Protein AF-A0A950B684-F1 (afdb_monomer_lite)

pLDDT: mean 72.23, std 13.54, range [44.28, 91.56]

Secondary structure (DSSP, 8-state):
---SSHHHHHHHHHHHHHHHHHHHHHHHHHHHHHHHGGGGHHHHHHHH---HHHHHHHHHHHHHHHHHHHHHHHHHHHHH-HHHHHHHHHH-

Foldseek 3Di:
DPPPPVVVVVVVVVLVVVVVVVVVVVVCVVVVVVVCVVVCLVVCCVPVVPHSVVVVVVVVVVVVVVVVCVVVVVVVCVVCDPVVVVVVSSVD

Radius of gyration: 21.36 Å; chains: 1; bounding box: 40×26×66 Å

Sequence (92 aa):
MHEDQSGQA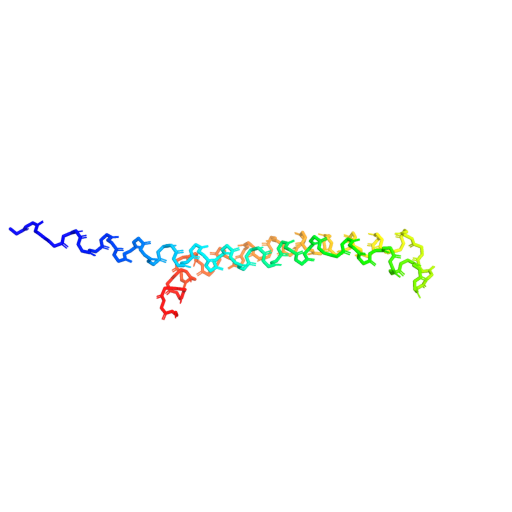AGRQWSVWLVLLAAASTFALTMGSRQSMGLFVSPLNSATHLGLAQISLAFAFGQLWWGLTQPFAGAMADRIGAGRVLLTGVLL

Structure (mmCIF, N/CA/C/O backbone):
data_AF-A0A950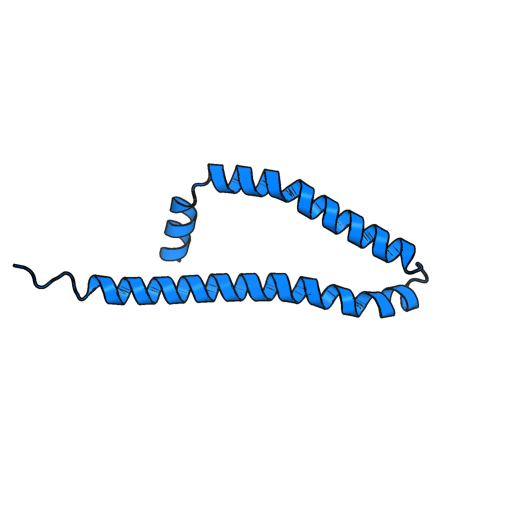B684-F1
#
_entry.id   AF-A0A950B684-F1
#
loop_
_atom_site.group_PDB
_atom_site.id
_atom_site.type_symbol
_atom_site.label_atom_id
_atom_site.label_alt_id
_atom_site.label_comp_id
_atom_site.label_asym_id
_atom_site.label_entity_id
_atom_site.label_seq_id
_atom_site.pdbx_PDB_ins_code
_atom_site.Cartn_x
_atom_site.Cartn_y
_atom_site.Cartn_z
_atom_site.occupancy
_atom_site.B_iso_or_equiv
_atom_site.auth_seq_id
_atom_site.auth_comp_id
_atom_site.auth_asym_id
_atom_site.auth_atom_id
_atom_site.pdbx_PDB_model_num
ATOM 1 N N . MET A 1 1 ? -23.849 -11.575 42.583 1.00 44.28 1 MET A N 1
ATOM 2 C CA . MET A 1 1 ? -24.169 -11.398 41.146 1.00 44.28 1 MET A CA 1
ATOM 3 C C . MET A 1 1 ? -23.023 -10.656 40.444 1.00 44.28 1 MET A C 1
ATOM 5 O O . MET A 1 1 ? -23.247 -9.589 39.891 1.00 44.28 1 MET A O 1
ATOM 9 N N . HIS A 1 2 ? -21.790 -11.186 40.471 1.00 51.25 2 HIS A N 1
ATOM 10 C CA . HIS A 1 2 ? -20.634 -10.545 39.806 1.00 51.25 2 HIS A CA 1
ATOM 11 C C . HIS A 1 2 ? -19.804 -11.506 38.928 1.00 51.25 2 HIS A C 1
ATOM 13 O O . HIS A 1 2 ? -18.727 -11.137 38.471 1.00 51.25 2 HIS A O 1
ATOM 19 N N . GLU A 1 3 ? -20.300 -12.710 38.634 1.00 53.50 3 GLU A N 1
ATOM 20 C CA . GLU A 1 3 ? -19.485 -13.778 38.032 1.00 53.50 3 GLU A CA 1
ATOM 21 C C . GLU A 1 3 ? -19.533 -13.924 36.496 1.00 53.50 3 GLU A C 1
ATOM 23 O O . GLU A 1 3 ? -18.862 -14.805 35.976 1.00 53.50 3 GLU A O 1
ATOM 28 N N . ASP A 1 4 ? -20.210 -13.054 35.734 1.00 48.91 4 ASP A N 1
ATOM 29 C CA . ASP A 1 4 ? -20.382 -13.258 34.272 1.00 48.91 4 ASP A CA 1
ATOM 30 C C . ASP A 1 4 ? -19.531 -12.342 33.357 1.00 48.91 4 ASP A C 1
ATOM 32 O O . ASP A 1 4 ? -19.809 -12.165 32.173 1.00 48.91 4 ASP A O 1
ATOM 36 N N . GLN A 1 5 ? -18.471 -11.712 33.876 1.00 53.44 5 GLN A N 1
ATOM 37 C CA . GLN A 1 5 ? -17.620 -10.823 33.056 1.00 53.44 5 GLN A CA 1
ATOM 38 C C . GLN A 1 5 ? -16.339 -11.494 32.526 1.00 53.44 5 GLN A C 1
ATOM 40 O O . GLN A 1 5 ? -15.709 -10.979 31.602 1.00 53.44 5 GLN A O 1
ATOM 45 N N . SER A 1 6 ? -15.957 -12.662 33.053 1.00 48.91 6 SER A N 1
ATOM 46 C CA . SER A 1 6 ? -14.711 -13.363 32.697 1.00 48.91 6 SER A CA 1
ATOM 47 C C . SER A 1 6 ? -14.806 -14.183 31.400 1.00 48.91 6 SER A C 1
ATOM 49 O O . SER A 1 6 ? -13.810 -14.310 30.689 1.00 48.91 6 SER A O 1
ATOM 51 N N . GLY A 1 7 ? -15.995 -14.677 31.030 1.00 49.81 7 GLY A N 1
ATOM 52 C CA . GLY A 1 7 ? -16.209 -15.442 29.789 1.00 49.81 7 GLY A CA 1
ATOM 53 C C . GLY A 1 7 ? -16.255 -14.583 28.516 1.00 49.81 7 GLY A C 1
ATOM 54 O O . GLY A 1 7 ? -15.821 -15.013 27.447 1.00 49.81 7 GLY A O 1
ATOM 55 N N . GLN A 1 8 ? -16.713 -13.333 28.623 1.00 52.09 8 GLN A N 1
ATOM 56 C CA . GLN A 1 8 ? -16.867 -12.422 27.478 1.00 52.09 8 GLN A CA 1
ATOM 57 C C . GLN A 1 8 ? -15.554 -11.759 27.035 1.00 52.09 8 GLN A C 1
ATOM 59 O O . GLN A 1 8 ? -15.436 -11.343 25.878 1.00 52.09 8 GLN A O 1
ATOM 64 N N . ALA A 1 9 ? -14.555 -11.681 27.920 1.00 52.06 9 ALA A N 1
ATOM 65 C CA . ALA A 1 9 ? -13.228 -11.158 27.591 1.00 52.06 9 ALA A CA 1
ATOM 66 C C . ALA A 1 9 ? -12.421 -12.143 26.724 1.00 52.06 9 ALA A C 1
ATOM 68 O O . ALA A 1 9 ? -11.818 -11.736 25.730 1.00 52.06 9 ALA A O 1
ATOM 69 N N . ALA A 1 10 ? -12.469 -13.441 27.049 1.00 56.09 10 ALA A N 1
ATOM 70 C CA . ALA A 1 10 ? -11.730 -14.484 26.335 1.00 56.09 10 ALA A CA 1
ATOM 71 C C . ALA A 1 10 ? -12.226 -14.682 24.889 1.00 56.09 10 ALA A C 1
ATOM 73 O O . ALA A 1 10 ? -11.418 -14.760 23.963 1.00 56.09 10 ALA A O 1
ATOM 74 N N . GLY A 1 11 ? -13.549 -14.685 24.675 1.00 60.44 11 GLY A N 1
ATOM 75 C CA . GLY A 1 11 ? -14.130 -14.771 23.328 1.00 60.44 11 GLY A CA 1
ATOM 76 C C . GLY A 1 11 ? -13.780 -13.561 22.457 1.00 60.44 11 GLY A C 1
ATOM 77 O O . GLY A 1 11 ? -13.419 -13.710 21.293 1.00 60.44 11 GLY A O 1
ATOM 78 N N . ARG A 1 12 ? -13.786 -12.357 23.044 1.00 62.91 12 ARG A N 1
ATOM 79 C CA . ARG A 1 12 ? -13.435 -11.113 22.342 1.00 62.91 12 ARG A CA 1
ATOM 80 C C . ARG A 1 12 ? -11.956 -11.048 21.976 1.00 62.91 12 ARG A C 1
ATOM 82 O O . ARG A 1 12 ? -11.627 -10.629 20.871 1.00 62.91 12 ARG A O 1
ATOM 89 N N . GLN A 1 13 ? -11.078 -11.498 22.872 1.00 68.81 13 GLN A N 1
ATOM 90 C CA . GLN A 1 13 ? -9.647 -11.644 22.607 1.00 68.81 13 GLN A CA 1
ATOM 91 C C . GLN A 1 13 ? -9.402 -12.537 21.386 1.00 68.81 13 GLN A C 1
ATOM 93 O O . GLN A 1 13 ? -8.643 -12.155 20.499 1.00 68.81 13 GLN A O 1
ATOM 98 N N . TRP A 1 14 ? -10.052 -13.701 21.318 1.00 71.50 14 TRP A N 1
ATOM 99 C CA . TRP A 1 14 ? -9.881 -14.637 20.206 1.00 71.50 14 TRP A CA 1
ATOM 100 C C . TRP A 1 14 ? -10.330 -14.039 18.868 1.00 71.50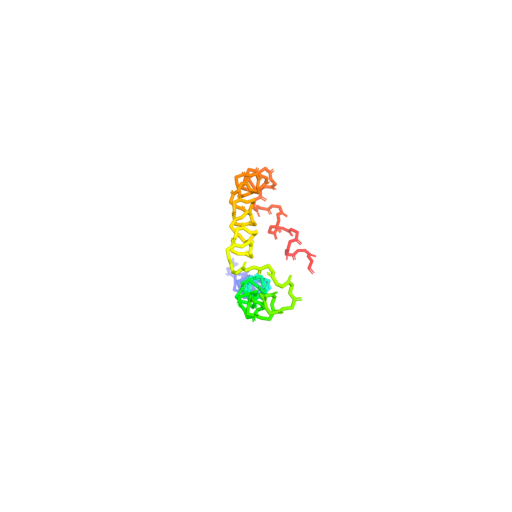 14 TRP A C 1
ATOM 102 O O . TRP A 1 14 ? -9.597 -14.109 17.883 1.00 71.50 14 TRP A O 1
ATOM 112 N N . SER A 1 15 ? -11.485 -13.368 18.842 1.00 72.75 15 SER A N 1
ATOM 113 C CA . SER A 1 15 ? -11.958 -12.657 17.649 1.00 72.75 15 SER A CA 1
ATOM 114 C C . SER A 1 15 ? -10.992 -11.554 17.205 1.00 72.75 15 SER A C 1
ATOM 116 O O . SER A 1 15 ? -10.719 -11.431 16.014 1.00 72.75 15 SER A O 1
ATOM 118 N N . VAL A 1 16 ? -10.418 -10.785 18.139 1.00 79.06 16 VAL A N 1
ATOM 119 C CA . VAL A 1 16 ? -9.412 -9.757 17.816 1.00 79.06 16 VAL A CA 1
ATOM 120 C C . VAL A 1 16 ? -8.162 -10.384 17.195 1.00 79.06 16 VAL A C 1
ATOM 122 O O . VAL A 1 16 ? -7.665 -9.867 16.197 1.00 79.06 16 VAL A O 1
ATOM 125 N N . TRP A 1 17 ? -7.681 -11.515 17.717 1.00 81.75 17 TRP A N 1
ATOM 126 C CA . TRP A 1 17 ? -6.541 -12.230 17.133 1.00 81.75 17 TRP A CA 1
ATOM 127 C C . TRP A 1 17 ? -6.822 -12.743 15.719 1.00 81.75 17 TRP A C 1
ATOM 129 O O . TRP A 1 17 ? -5.954 -12.626 14.854 1.00 81.75 17 TRP A O 1
ATOM 139 N N . LEU A 1 18 ? -8.026 -13.256 15.455 1.00 82.19 18 LEU A N 1
ATOM 140 C CA . LEU A 1 18 ? -8.420 -13.697 14.114 1.00 82.19 18 LEU A CA 1
ATOM 141 C C . LEU A 1 18 ? -8.505 -12.530 13.124 1.00 82.19 18 LEU A C 1
ATOM 143 O O . LEU A 1 18 ? -7.968 -12.630 12.022 1.00 82.19 18 LEU A O 1
ATOM 147 N N . VAL A 1 19 ? -9.109 -11.407 13.523 1.00 81.81 19 VAL A N 1
ATOM 148 C CA . VAL A 1 19 ? -9.182 -10.199 12.683 1.00 81.81 19 VAL A CA 1
ATOM 149 C C . VAL A 1 19 ? -7.785 -9.642 12.414 1.00 81.81 19 VAL A C 1
ATOM 151 O O . VAL A 1 19 ? -7.480 -9.275 11.281 1.00 81.81 19 VAL A O 1
ATOM 154 N N . LEU A 1 20 ? -6.911 -9.621 13.424 1.00 85.56 20 LEU A N 1
ATOM 155 C CA . LEU A 1 20 ? -5.520 -9.198 13.262 1.00 85.56 20 LEU A CA 1
ATOM 156 C C . LEU A 1 20 ? -4.764 -10.110 12.303 1.00 85.56 20 LEU A C 1
ATOM 158 O O . LEU A 1 20 ? -4.053 -9.602 11.443 1.00 85.56 20 LEU A O 1
ATOM 162 N N . LEU A 1 21 ? -4.934 -11.429 12.413 1.00 88.81 21 LEU A N 1
ATOM 163 C CA . LEU A 1 21 ? -4.321 -12.374 11.485 1.00 88.81 21 LEU A CA 1
ATOM 164 C C . LEU A 1 21 ? -4.839 -12.165 10.063 1.00 88.81 21 LEU A C 1
ATOM 166 O O . LEU A 1 21 ? -4.027 -12.024 9.157 1.00 88.81 21 LEU A O 1
ATOM 170 N N . ALA A 1 22 ? -6.152 -12.054 9.860 1.00 84.69 22 ALA A N 1
ATOM 171 C CA . ALA A 1 22 ? -6.738 -11.819 8.540 1.00 84.69 22 ALA A CA 1
ATOM 172 C C . ALA A 1 22 ? -6.264 -10.491 7.917 1.00 84.69 22 ALA A C 1
ATOM 174 O O . ALA A 1 22 ? -5.869 -10.443 6.744 1.00 84.69 22 ALA A O 1
ATOM 175 N N . ALA A 1 23 ? -6.241 -9.416 8.710 1.00 82.00 23 ALA A N 1
ATOM 176 C CA . ALA A 1 23 ? -5.726 -8.116 8.291 1.00 82.00 23 ALA A CA 1
ATOM 177 C C . ALA A 1 23 ? -4.224 -8.185 7.973 1.00 82.00 23 ALA A C 1
ATOM 179 O O . ALA A 1 23 ? -3.794 -7.695 6.929 1.00 82.00 23 ALA A O 1
ATOM 180 N N . ALA A 1 24 ? -3.434 -8.844 8.824 1.00 87.88 24 ALA A N 1
ATOM 181 C CA . ALA A 1 24 ? -1.999 -9.021 8.632 1.00 87.88 24 ALA A CA 1
ATOM 182 C C . ALA A 1 24 ? -1.687 -9.867 7.394 1.00 87.88 24 ALA A C 1
ATOM 184 O O . ALA A 1 24 ? -0.789 -9.508 6.639 1.00 87.88 24 ALA A O 1
ATOM 185 N N . SER A 1 25 ? -2.437 -10.941 7.132 1.00 89.75 25 SER A N 1
ATOM 186 C CA . SER A 1 25 ? -2.284 -11.761 5.925 1.00 89.75 25 SER A CA 1
ATOM 187 C C . SER A 1 25 ? -2.588 -10.955 4.664 1.00 89.75 25 SER A C 1
ATOM 189 O O . SER A 1 25 ? -1.794 -10.952 3.727 1.00 89.75 25 SER A O 1
ATOM 191 N N . THR A 1 26 ? -3.695 -10.208 4.657 1.00 88.38 26 THR A N 1
ATOM 192 C CA . THR A 1 26 ? -4.076 -9.352 3.520 1.00 88.38 26 THR A CA 1
ATOM 193 C C . THR A 1 26 ? -3.027 -8.264 3.270 1.00 88.38 26 THR A C 1
ATOM 195 O O . THR A 1 26 ? -2.627 -8.004 2.129 1.00 88.38 26 THR A O 1
ATOM 198 N N . PHE A 1 27 ? -2.523 -7.658 4.345 1.00 86.88 27 PHE A N 1
ATOM 199 C CA . PHE A 1 27 ? -1.460 -6.662 4.282 1.00 86.88 27 PHE A CA 1
ATOM 200 C C . PHE A 1 27 ? -0.142 -7.257 3.775 1.00 86.88 27 PHE A C 1
ATOM 202 O O . PHE A 1 27 ? 0.492 -6.682 2.889 1.00 86.88 27 PHE A O 1
ATOM 209 N N . ALA A 1 28 ? 0.245 -8.426 4.288 1.00 90.50 28 ALA A N 1
ATOM 210 C CA . ALA A 1 28 ? 1.449 -9.139 3.882 1.00 90.50 28 ALA A CA 1
ATOM 211 C C . ALA A 1 28 ? 1.408 -9.518 2.398 1.00 90.50 28 ALA A C 1
ATOM 213 O O . ALA A 1 28 ? 2.399 -9.314 1.703 1.00 90.50 28 ALA A O 1
ATOM 214 N N . LEU A 1 29 ? 0.265 -9.988 1.889 1.00 89.06 29 LEU A N 1
ATOM 215 C CA . LEU A 1 29 ? 0.080 -10.273 0.463 1.00 89.06 29 LEU A CA 1
ATOM 216 C C . LEU A 1 29 ? 0.258 -9.009 -0.385 1.00 89.06 29 LEU A C 1
ATOM 218 O O . LEU A 1 29 ? 1.037 -9.006 -1.336 1.00 89.06 29 LEU A O 1
ATOM 222 N N . THR A 1 30 ? -0.397 -7.914 0.003 1.00 86.81 30 THR A N 1
ATOM 223 C CA . THR A 1 30 ? -0.333 -6.639 -0.728 1.00 86.81 30 THR A CA 1
ATOM 224 C C . THR A 1 30 ? 1.094 -6.083 -0.775 1.00 86.81 30 THR A C 1
ATOM 226 O O . THR A 1 30 ? 1.596 -5.704 -1.836 1.00 86.81 30 THR A O 1
ATOM 229 N N . MET A 1 31 ? 1.775 -6.055 0.374 1.00 86.25 31 MET A N 1
ATOM 230 C CA . MET A 1 31 ? 3.161 -5.591 0.471 1.00 86.25 31 MET A CA 1
ATOM 231 C C . MET A 1 31 ? 4.136 -6.539 -0.232 1.00 86.25 31 MET A C 1
ATOM 233 O O . MET A 1 31 ? 5.065 -6.073 -0.893 1.00 86.25 31 MET A O 1
ATOM 237 N N . GLY A 1 32 ? 3.906 -7.850 -0.138 1.00 85.12 32 GLY A N 1
ATOM 238 C CA . GLY A 1 32 ? 4.697 -8.878 -0.808 1.00 85.12 32 GLY A CA 1
ATOM 239 C C . GLY A 1 32 ? 4.655 -8.725 -2.325 1.00 85.12 32 GLY A C 1
ATOM 240 O O . GLY A 1 32 ? 5.706 -8.603 -2.952 1.00 85.12 32 GLY A O 1
ATOM 241 N N . SER A 1 33 ? 3.462 -8.610 -2.916 1.00 81.25 33 SER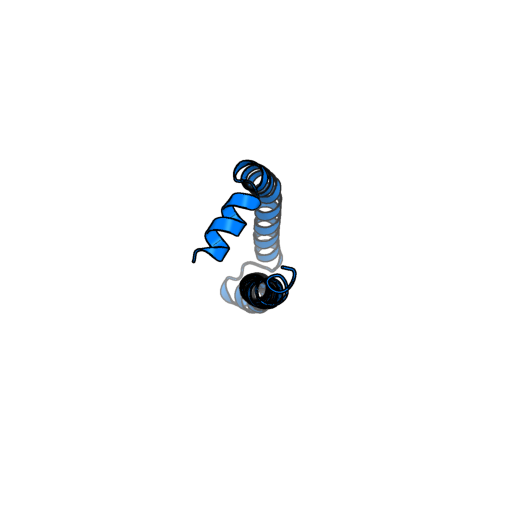 A N 1
ATOM 242 C CA . SER A 1 33 ? 3.312 -8.372 -4.359 1.00 81.25 33 SER A CA 1
ATOM 243 C C . SER A 1 33 ? 4.017 -7.092 -4.813 1.00 81.25 33 SER A C 1
ATOM 245 O O . SER A 1 33 ? 4.660 -7.084 -5.864 1.00 81.25 33 SER A O 1
ATOM 247 N N . ARG A 1 34 ? 3.964 -6.022 -4.004 1.00 80.50 34 ARG A N 1
ATOM 248 C CA . ARG A 1 34 ? 4.653 -4.761 -4.316 1.00 80.50 34 ARG A CA 1
ATOM 249 C C . ARG A 1 34 ? 6.175 -4.916 -4.330 1.00 80.50 34 ARG A C 1
ATOM 251 O O . ARG A 1 34 ? 6.826 -4.363 -5.211 1.00 80.50 34 ARG A O 1
ATOM 258 N N . GLN A 1 35 ? 6.734 -5.676 -3.388 1.00 82.25 35 GLN A N 1
ATOM 259 C CA . GLN A 1 35 ? 8.171 -5.978 -3.334 1.00 82.25 35 GLN A CA 1
ATOM 260 C C . GLN A 1 35 ? 8.609 -6.857 -4.518 1.00 82.25 35 GLN A C 1
ATOM 262 O O . GLN A 1 35 ? 9.660 -6.619 -5.113 1.00 82.25 35 GLN A O 1
ATOM 267 N N . SER A 1 36 ? 7.786 -7.831 -4.923 1.00 81.81 36 SER A N 1
ATOM 268 C CA . SER A 1 36 ? 8.108 -8.736 -6.034 1.00 81.81 36 SER A CA 1
ATOM 269 C C . SER A 1 36 ? 8.168 -8.045 -7.398 1.00 81.81 36 SER A C 1
ATOM 271 O O . SER A 1 36 ? 8.918 -8.499 -8.259 1.00 81.81 36 SER A O 1
ATOM 273 N N . MET A 1 37 ? 7.446 -6.937 -7.612 1.00 74.19 37 MET A N 1
ATOM 274 C CA . MET A 1 37 ? 7.487 -6.209 -8.890 1.00 74.19 37 MET A CA 1
ATOM 275 C C . MET A 1 37 ? 8.895 -5.729 -9.276 1.00 74.19 37 MET A C 1
ATOM 277 O O . MET A 1 37 ? 9.221 -5.704 -10.462 1.00 74.19 37 MET A O 1
ATOM 281 N N . GLY A 1 38 ? 9.757 -5.429 -8.298 1.00 74.75 38 GLY A N 1
ATOM 282 C CA . GLY A 1 38 ? 11.149 -5.041 -8.547 1.00 74.75 38 GLY A CA 1
ATOM 283 C C . GLY A 1 38 ? 11.989 -6.143 -9.207 1.00 74.75 38 GLY A C 1
ATOM 284 O O . GLY A 1 38 ? 12.873 -5.844 -10.008 1.00 74.75 38 GLY A O 1
ATOM 285 N N . LEU A 1 39 ? 11.673 -7.417 -8.945 1.00 78.88 39 LEU A N 1
ATOM 286 C CA . LEU A 1 39 ? 12.388 -8.564 -9.521 1.00 78.88 39 LEU A CA 1
ATOM 287 C C . LEU A 1 39 ? 12.159 -8.692 -11.033 1.00 78.88 39 LEU A C 1
ATOM 289 O O . LEU A 1 39 ? 13.017 -9.203 -11.750 1.00 78.88 39 LEU A O 1
ATOM 293 N N . PHE A 1 40 ? 11.025 -8.192 -11.529 1.00 74.75 40 PHE A N 1
ATOM 294 C CA . PHE A 1 40 ? 10.658 -8.274 -12.940 1.00 74.75 40 PHE A CA 1
ATOM 295 C C . PHE A 1 40 ? 11.206 -7.115 -13.787 1.00 74.75 40 PHE A C 1
ATOM 297 O O . PHE A 1 40 ? 11.139 -7.179 -15.012 1.00 74.75 40 PHE A O 1
ATOM 304 N N . VAL A 1 41 ? 11.803 -6.085 -13.176 1.00 72.69 41 VAL A N 1
ATOM 305 C CA . VAL A 1 41 ? 12.342 -4.910 -13.891 1.00 72.69 41 VAL A CA 1
ATOM 306 C C . VAL A 1 41 ? 13.488 -5.287 -14.836 1.00 72.69 41 VAL A C 1
ATOM 308 O O . VAL A 1 41 ? 13.521 -4.835 -15.978 1.00 72.69 41 VAL A O 1
ATOM 311 N N . SER A 1 42 ? 14.404 -6.145 -14.379 1.00 70.88 42 SER A N 1
ATOM 312 C CA . SER A 1 42 ? 15.532 -6.636 -15.183 1.00 70.88 42 SER A CA 1
ATOM 313 C C . SER A 1 42 ? 15.074 -7.449 -16.411 1.00 70.88 42 SER A C 1
ATOM 315 O O . SER A 1 42 ? 15.421 -7.067 -17.531 1.00 70.88 42 SER A O 1
ATOM 317 N N . PRO A 1 43 ? 14.224 -8.492 -16.271 1.00 67.38 43 PRO A N 1
ATOM 318 C CA . PRO A 1 43 ? 13.719 -9.229 -17.430 1.00 67.38 43 PRO A CA 1
ATOM 319 C C . PRO A 1 43 ? 12.788 -8.401 -18.330 1.00 67.38 43 PRO A C 1
ATOM 321 O O . PRO A 1 43 ? 12.811 -8.605 -19.541 1.00 67.38 43 PRO A O 1
ATOM 324 N N . LEU A 1 44 ? 12.024 -7.433 -17.804 1.00 67.56 44 LEU A N 1
ATOM 325 C CA . LEU A 1 44 ? 11.227 -6.513 -18.631 1.00 67.56 44 LEU A CA 1
ATOM 326 C C . LEU A 1 44 ? 12.108 -5.655 -19.546 1.00 67.56 44 LEU A C 1
ATOM 328 O O . LEU A 1 44 ? 11.803 -5.531 -20.733 1.00 67.56 44 LEU A O 1
ATOM 332 N N . ASN A 1 45 ? 13.213 -5.116 -19.025 1.00 66.38 45 ASN A N 1
ATOM 333 C CA . ASN A 1 45 ? 14.177 -4.332 -19.802 1.00 66.38 45 ASN A CA 1
ATOM 334 C C . ASN A 1 45 ? 14.817 -5.171 -20.922 1.00 66.38 45 ASN A C 1
ATOM 336 O O . ASN A 1 45 ? 14.954 -4.703 -22.051 1.00 66.38 45 ASN A O 1
ATOM 340 N N . SER A 1 46 ? 15.156 -6.431 -20.632 1.00 66.44 46 SER A N 1
ATOM 341 C CA . SER A 1 46 ? 15.735 -7.348 -21.620 1.00 66.44 46 SER A CA 1
ATOM 342 C C . SER A 1 46 ? 14.730 -7.855 -22.662 1.00 66.44 46 SER A C 1
ATOM 344 O O . SER A 1 46 ? 15.120 -8.066 -23.804 1.00 66.44 46 SER A O 1
ATOM 346 N N . ALA A 1 47 ? 13.459 -8.055 -22.296 1.00 68.75 47 ALA A N 1
ATOM 347 C CA . ALA A 1 47 ? 12.449 -8.652 -23.178 1.00 68.75 47 ALA A CA 1
ATOM 348 C C . ALA A 1 47 ? 11.710 -7.640 -24.067 1.00 68.75 47 ALA A C 1
ATOM 350 O O . ALA A 1 47 ? 11.260 -7.994 -25.153 1.00 68.75 47 ALA A O 1
ATOM 351 N N . THR A 1 48 ? 11.553 -6.393 -23.616 1.00 65.00 48 THR A N 1
ATOM 352 C CA . THR A 1 48 ? 10.778 -5.376 -24.353 1.00 65.00 48 THR A CA 1
ATOM 353 C C . THR A 1 48 ? 11.644 -4.369 -25.105 1.00 65.00 48 THR A C 1
ATOM 355 O O . THR A 1 48 ? 11.107 -3.579 -25.875 1.00 65.00 48 THR A O 1
ATOM 358 N N . HIS A 1 49 ? 12.966 -4.365 -24.877 1.00 65.06 49 HIS A N 1
ATOM 359 C CA . HIS A 1 49 ? 13.909 -3.327 -25.329 1.00 65.06 49 HIS A CA 1
ATOM 360 C C . HIS A 1 49 ? 13.543 -1.889 -24.899 1.00 65.06 49 HIS A C 1
ATOM 362 O O . HIS A 1 49 ? 14.245 -0.941 -25.253 1.00 65.06 49 HIS A O 1
ATOM 368 N N . LEU A 1 50 ? 12.477 -1.718 -24.109 1.00 65.12 50 LEU A N 1
ATOM 369 C CA . LEU A 1 50 ? 12.114 -0.476 -23.447 1.00 65.12 50 LEU A CA 1
ATOM 370 C C . LEU A 1 50 ? 13.146 -0.272 -22.340 1.00 65.12 50 LEU A C 1
ATOM 372 O O . LEU A 1 50 ? 13.146 -0.994 -21.343 1.00 65.12 50 LEU A O 1
ATOM 376 N N . GLY A 1 51 ? 14.073 0.662 -22.543 1.00 71.75 51 GLY A N 1
ATOM 377 C CA . GLY A 1 51 ? 15.132 0.927 -21.573 1.00 71.75 51 GLY A CA 1
ATOM 378 C C . GLY A 1 51 ? 14.571 1.211 -20.172 1.00 71.75 51 GLY A C 1
ATOM 379 O O . GLY A 1 51 ? 13.438 1.678 -20.027 1.00 71.75 51 GLY A O 1
ATOM 380 N N . LEU A 1 52 ? 15.391 0.999 -19.135 1.00 76.94 52 LEU A N 1
ATOM 381 C CA . LEU A 1 52 ? 15.054 1.229 -17.717 1.00 76.94 52 LEU A CA 1
ATOM 382 C C . LEU A 1 52 ? 14.280 2.533 -17.448 1.00 76.94 52 LEU A C 1
ATOM 384 O O . LEU A 1 52 ? 13.431 2.557 -16.562 1.00 76.94 52 LEU A O 1
ATOM 388 N N . ALA A 1 53 ? 14.535 3.594 -18.222 1.00 79.19 53 ALA A N 1
ATOM 389 C CA . ALA A 1 53 ? 13.840 4.877 -18.130 1.00 79.19 53 ALA A CA 1
ATOM 390 C C . ALA A 1 53 ? 12.328 4.801 -18.428 1.00 79.19 53 ALA A C 1
ATOM 392 O O . ALA A 1 53 ? 11.540 5.452 -17.748 1.00 79.19 53 ALA A O 1
ATOM 393 N N . GLN A 1 54 ? 11.893 4.014 -19.417 1.00 80.00 54 GLN A N 1
ATOM 394 C CA . GLN A 1 54 ? 10.465 3.878 -19.746 1.00 80.00 54 GLN A CA 1
ATOM 395 C C . GLN A 1 54 ? 9.739 2.998 -18.725 1.00 80.00 54 GLN A C 1
ATOM 397 O O . GLN A 1 54 ? 8.607 3.294 -18.344 1.00 80.00 54 GLN A O 1
ATOM 402 N N . ILE A 1 55 ? 10.412 1.953 -18.237 1.00 81.31 55 ILE A N 1
ATOM 403 C CA . ILE A 1 55 ? 9.880 1.071 -17.193 1.00 81.31 55 ILE A CA 1
ATOM 404 C C . ILE A 1 55 ? 9.720 1.849 -15.881 1.00 81.31 55 ILE A C 1
ATOM 406 O O . ILE A 1 55 ? 8.651 1.810 -15.273 1.00 81.31 55 ILE A O 1
ATOM 410 N N . SER A 1 56 ? 10.738 2.606 -15.458 1.00 83.06 56 SER A N 1
ATOM 411 C CA . SER A 1 56 ? 10.664 3.415 -14.236 1.00 83.06 56 SER A CA 1
ATOM 412 C C . SER A 1 56 ? 9.634 4.540 -14.341 1.00 83.06 56 SER A C 1
ATOM 414 O O . SER A 1 56 ? 8.942 4.804 -13.360 1.00 83.06 56 SER A O 1
ATOM 416 N N . LEU A 1 57 ? 9.460 5.144 -15.523 1.00 86.25 57 LEU A N 1
ATOM 417 C CA . LEU A 1 57 ? 8.400 6.121 -15.775 1.00 86.25 57 LEU A CA 1
ATOM 418 C C . LEU A 1 57 ? 7.006 5.496 -15.602 1.00 86.25 57 LEU A C 1
ATOM 420 O O . LEU A 1 57 ? 6.153 6.086 -14.940 1.00 86.25 57 LEU A O 1
ATOM 424 N N . ALA A 1 58 ? 6.778 4.288 -16.125 1.00 86.38 58 ALA A N 1
ATOM 425 C CA . ALA A 1 58 ? 5.517 3.567 -15.937 1.00 86.38 5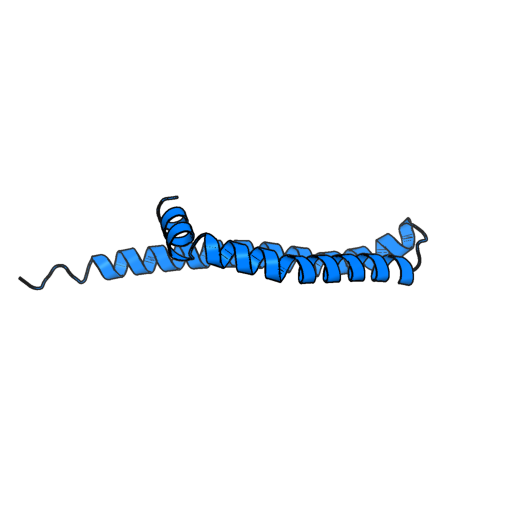8 ALA A CA 1
ATOM 426 C C . ALA A 1 58 ? 5.253 3.238 -14.454 1.00 86.38 58 ALA A C 1
ATOM 428 O O . ALA A 1 58 ? 4.148 3.463 -13.955 1.00 86.38 58 ALA A O 1
ATOM 429 N N . PHE A 1 59 ? 6.277 2.787 -13.719 1.00 85.50 59 PHE A N 1
ATOM 430 C CA . PHE A 1 59 ? 6.179 2.593 -12.268 1.00 85.50 59 PHE A CA 1
ATOM 431 C C . PHE A 1 59 ? 5.897 3.903 -11.522 1.00 85.50 59 PHE A C 1
ATOM 433 O O . PHE A 1 59 ? 5.075 3.915 -10.606 1.00 85.50 59 PHE A O 1
ATOM 440 N N . ALA A 1 60 ? 6.525 5.012 -11.921 1.00 88.00 60 ALA A N 1
ATOM 441 C CA . ALA A 1 60 ? 6.290 6.326 -11.329 1.00 88.00 60 ALA A CA 1
ATOM 442 C C . ALA A 1 60 ? 4.837 6.785 -11.525 1.00 88.00 60 ALA A C 1
ATOM 444 O O . ALA A 1 60 ? 4.214 7.248 -10.570 1.00 88.00 60 ALA A O 1
ATOM 445 N N . PHE A 1 61 ? 4.258 6.582 -12.714 1.00 91.56 61 PHE A N 1
ATOM 446 C CA . PHE A 1 61 ? 2.831 6.830 -12.946 1.00 91.56 61 PHE A CA 1
ATOM 447 C C . PHE A 1 61 ? 1.937 5.947 -12.074 1.00 91.56 61 PHE A C 1
ATOM 449 O O . PHE A 1 61 ? 0.974 6.451 -11.498 1.00 91.56 61 PHE A O 1
ATOM 456 N N . GLY A 1 62 ? 2.273 4.663 -11.915 1.00 86.12 62 GLY A N 1
ATOM 457 C CA . GLY A 1 62 ? 1.561 3.770 -10.997 1.00 86.12 62 GLY A CA 1
ATOM 458 C C . GLY A 1 62 ? 1.571 4.284 -9.553 1.00 86.12 62 GLY A C 1
ATOM 459 O O . GLY A 1 62 ? 0.534 4.298 -8.892 1.00 86.12 62 GLY A O 1
ATOM 460 N N . GLN A 1 63 ? 2.716 4.788 -9.085 1.00 87.62 63 GLN A N 1
ATOM 461 C CA . GLN A 1 63 ? 2.863 5.358 -7.741 1.00 87.62 63 GLN A CA 1
ATOM 462 C C . GLN A 1 63 ? 2.109 6.686 -7.576 1.00 87.62 63 GLN A C 1
ATOM 464 O O . GLN A 1 63 ? 1.486 6.906 -6.537 1.00 87.62 63 GLN A O 1
ATOM 469 N N . LEU A 1 64 ? 2.106 7.550 -8.598 1.00 90.31 64 LEU A N 1
ATOM 470 C CA . LEU A 1 64 ? 1.305 8.780 -8.608 1.00 90.31 64 LEU A CA 1
ATOM 471 C C . LEU A 1 64 ? -0.192 8.473 -8.571 1.00 90.31 64 LEU A C 1
ATOM 473 O O . LEU A 1 64 ? -0.928 9.094 -7.807 1.00 90.31 64 LEU A O 1
ATOM 477 N N . TRP A 1 65 ? -0.640 7.496 -9.358 1.00 91.12 65 TRP A N 1
ATOM 478 C CA . TRP A 1 65 ? -2.036 7.073 -9.383 1.00 91.12 65 TRP A CA 1
ATOM 479 C C . TRP A 1 65 ? -2.477 6.486 -8.040 1.00 91.12 65 TRP A C 1
ATOM 481 O O . TRP A 1 65 ? -3.560 6.799 -7.538 1.00 91.12 65 TRP A O 1
ATOM 491 N N . TRP A 1 66 ? -1.614 5.678 -7.422 1.00 84.81 66 TRP A N 1
ATOM 492 C CA . TRP A 1 66 ? -1.853 5.141 -6.088 1.00 84.81 66 TRP A CA 1
ATOM 493 C C . TRP A 1 66 ? -1.953 6.260 -5.042 1.00 84.81 66 TRP A C 1
ATOM 495 O O . TRP A 1 66 ? -2.902 6.289 -4.263 1.00 84.81 66 TRP A O 1
ATOM 505 N N . GLY A 1 67 ? -1.052 7.247 -5.080 1.00 86.38 67 GLY A N 1
ATOM 506 C CA . GLY A 1 67 ? -1.126 8.426 -4.211 1.00 86.38 67 GLY A CA 1
ATOM 507 C C . GLY A 1 67 ? -2.384 9.275 -4.441 1.00 86.38 67 GLY A C 1
ATOM 508 O O . GLY A 1 67 ? -3.008 9.719 -3.482 1.00 86.38 67 GLY A O 1
ATOM 509 N N . LEU A 1 68 ? -2.814 9.447 -5.695 1.00 88.75 68 LEU A N 1
ATOM 510 C CA . LEU A 1 68 ? -4.030 10.191 -6.047 1.00 88.75 68 LEU A CA 1
ATOM 511 C C . LEU A 1 68 ? -5.311 9.486 -5.578 1.00 88.75 68 LEU A C 1
ATOM 513 O O . LEU A 1 68 ? -6.302 10.139 -5.253 1.00 88.75 68 LEU A O 1
ATOM 517 N N . THR A 1 69 ? -5.298 8.156 -5.520 1.00 85.56 69 THR A N 1
ATOM 518 C CA . THR A 1 69 ? -6.442 7.366 -5.053 1.00 85.56 69 THR A CA 1
ATOM 519 C C . THR A 1 69 ? -6.535 7.286 -3.527 1.00 85.56 69 THR A C 1
ATOM 521 O O . THR A 1 69 ? -7.637 7.085 -3.019 1.00 85.56 69 THR A O 1
ATOM 524 N N . GLN A 1 70 ? -5.454 7.532 -2.774 1.00 81.94 70 GLN A N 1
ATOM 525 C CA . GLN A 1 70 ? -5.480 7.585 -1.302 1.00 81.94 70 GLN A CA 1
ATOM 526 C C . GLN A 1 70 ? -6.479 8.591 -0.694 1.00 81.94 70 GLN A C 1
ATOM 528 O O . GLN A 1 70 ? -7.223 8.175 0.191 1.00 81.94 70 GLN A O 1
ATOM 533 N N . PRO A 1 71 ? -6.571 9.872 -1.111 1.00 81.44 71 PRO A N 1
ATOM 534 C CA . PRO A 1 71 ? -7.556 10.804 -0.553 1.00 81.44 71 PRO A CA 1
ATOM 535 C C . PRO A 1 71 ? -8.998 10.388 -0.866 1.00 81.44 71 PRO A C 1
ATOM 537 O O . PRO A 1 71 ? -9.883 10.578 -0.037 1.00 81.44 71 PRO A O 1
ATOM 540 N N . PHE A 1 72 ? -9.240 9.765 -2.024 1.00 79.81 72 PHE A N 1
ATOM 541 C CA . PHE A 1 72 ? -10.555 9.220 -2.366 1.00 79.81 72 PHE A CA 1
ATOM 542 C C . PHE A 1 72 ? -10.893 7.989 -1.517 1.00 79.81 72 PHE A C 1
ATOM 544 O O . PHE A 1 72 ? -11.993 7.895 -0.979 1.00 79.81 72 PHE A O 1
ATOM 551 N N . ALA A 1 73 ? -9.936 7.074 -1.348 1.00 74.94 73 ALA A N 1
ATOM 552 C CA . ALA A 1 73 ? -10.081 5.907 -0.487 1.00 74.94 73 ALA A CA 1
ATOM 553 C C . ALA A 1 73 ? -10.256 6.302 0.990 1.00 74.94 73 ALA A C 1
ATOM 555 O O . ALA A 1 73 ? -11.082 5.704 1.670 1.00 74.94 73 ALA A O 1
ATOM 556 N N . GLY A 1 74 ? -9.548 7.331 1.466 1.00 69.25 74 GLY A N 1
ATOM 557 C CA . GLY A 1 74 ? -9.690 7.895 2.811 1.00 69.25 74 GLY A CA 1
ATOM 558 C C . GLY A 1 74 ? -11.054 8.550 3.022 1.00 69.25 74 GLY A C 1
ATOM 559 O O . GLY A 1 74 ? -11.766 8.185 3.949 1.00 69.25 74 GLY A O 1
ATOM 560 N N . ALA A 1 75 ? -11.489 9.406 2.093 1.00 74.50 75 ALA A N 1
ATOM 561 C CA . ALA A 1 75 ? -12.825 10.005 2.142 1.00 74.50 75 ALA A CA 1
ATOM 562 C C . ALA A 1 75 ? -13.950 8.952 2.058 1.00 74.50 75 ALA A C 1
ATOM 564 O O . ALA A 1 75 ? -15.010 9.110 2.669 1.00 74.50 75 ALA A O 1
ATOM 565 N N . MET A 1 76 ? -13.733 7.861 1.317 1.00 64.19 76 MET A N 1
ATOM 566 C CA . MET A 1 76 ? -14.659 6.728 1.260 1.00 64.19 76 MET A CA 1
ATOM 567 C C . MET A 1 76 ? -14.642 5.907 2.560 1.00 64.19 76 MET A C 1
ATOM 569 O O . MET A 1 76 ? -15.705 5.515 3.045 1.00 64.19 76 MET A O 1
ATOM 573 N N . ALA A 1 77 ? -13.465 5.686 3.152 1.00 62.75 77 ALA A N 1
ATOM 574 C CA . ALA A 1 77 ? -13.313 5.025 4.448 1.00 62.75 77 ALA A CA 1
ATOM 575 C C . ALA A 1 77 ? -14.004 5.820 5.570 1.00 62.75 77 ALA A C 1
ATOM 577 O O . ALA A 1 77 ? -14.693 5.228 6.405 1.00 62.75 77 ALA A O 1
ATOM 578 N N . ASP A 1 78 ? -13.919 7.152 5.524 1.00 61.69 78 ASP A N 1
ATOM 579 C CA . ASP A 1 78 ? -14.587 8.051 6.468 1.00 61.69 78 ASP A CA 1
ATOM 580 C C . ASP A 1 78 ? -16.118 8.022 6.316 1.00 61.69 78 ASP A C 1
ATOM 582 O O . ASP A 1 78 ? -16.842 8.085 7.311 1.00 61.69 78 ASP A O 1
ATOM 586 N N . ARG A 1 79 ? -16.643 7.860 5.091 1.00 57.50 79 ARG A N 1
ATOM 587 C CA . ARG A 1 79 ? -18.098 7.794 4.841 1.00 57.50 79 ARG A CA 1
ATOM 588 C C . ARG A 1 79 ? -18.753 6.467 5.215 1.00 57.50 79 ARG A C 1
ATOM 590 O O . ARG A 1 79 ? -19.938 6.460 5.542 1.00 57.50 79 ARG A O 1
ATOM 597 N N . ILE A 1 80 ? -18.026 5.354 5.152 1.00 54.03 80 ILE A N 1
ATOM 598 C CA . ILE A 1 80 ? -18.582 4.027 5.472 1.00 54.03 80 ILE A CA 1
ATOM 599 C C . ILE A 1 80 ? -18.518 3.748 6.984 1.00 54.03 80 ILE A C 1
ATOM 601 O O . ILE A 1 80 ? -19.271 2.911 7.486 1.00 54.03 80 ILE A O 1
ATOM 605 N N . GLY A 1 81 ? -17.716 4.520 7.724 1.00 47.72 81 GLY A N 1
ATOM 606 C CA . GLY A 1 81 ? -17.554 4.394 9.164 1.00 47.72 81 GLY A CA 1
ATOM 607 C C . GLY A 1 81 ? -16.813 3.105 9.502 1.00 47.72 81 GLY A C 1
ATOM 608 O O . GLY A 1 81 ? -17.330 2.003 9.311 1.00 47.72 81 GLY A O 1
ATOM 609 N N . ALA A 1 82 ? -15.617 3.228 10.078 1.00 53.91 82 ALA A N 1
ATOM 610 C CA . ALA A 1 82 ? -14.828 2.093 10.566 1.00 53.91 82 ALA A CA 1
ATOM 611 C C . ALA A 1 82 ? -15.665 1.085 11.394 1.00 53.91 82 ALA A C 1
ATOM 613 O O . ALA A 1 82 ? -15.410 -0.115 11.351 1.00 53.91 82 ALA A O 1
ATOM 614 N N . GLY A 1 83 ? -16.734 1.548 12.060 1.00 54.50 83 GLY A N 1
ATOM 615 C CA . GLY A 1 83 ? -17.685 0.712 12.795 1.00 54.50 83 GLY A CA 1
ATOM 616 C C . GLY A 1 83 ? -18.500 -0.289 11.959 1.00 54.50 83 GLY A C 1
ATOM 617 O O . GLY A 1 83 ? -18.731 -1.394 12.441 1.00 54.50 83 GLY A O 1
ATOM 618 N N . ARG A 1 84 ? -18.914 0.021 10.718 1.00 55.91 84 ARG A N 1
ATOM 619 C CA . ARG A 1 84 ? -19.728 -0.905 9.888 1.00 55.91 84 ARG A CA 1
ATOM 620 C C . ARG A 1 84 ? -18.878 -1.946 9.163 1.00 55.91 84 ARG A C 1
ATOM 622 O O . ARG A 1 84 ? -19.336 -3.071 8.977 1.00 55.91 84 ARG A O 1
ATOM 629 N N . VAL A 1 85 ? -17.638 -1.605 8.814 1.00 57.38 85 VAL A N 1
ATOM 630 C CA . VAL A 1 85 ? -16.670 -2.559 8.243 1.00 57.38 85 VAL A CA 1
ATOM 631 C C . VAL A 1 85 ? -16.173 -3.524 9.323 1.00 57.38 85 VAL A C 1
ATOM 633 O O . VAL A 1 85 ? -16.112 -4.722 9.066 1.00 57.38 85 VAL A O 1
ATOM 636 N N . LEU A 1 86 ? -15.936 -3.044 10.552 1.00 58.59 86 LEU A N 1
ATOM 637 C CA . LEU A 1 86 ? -15.648 -3.906 11.707 1.00 58.59 86 LEU A CA 1
ATOM 638 C C . LEU A 1 86 ? -16.831 -4.822 12.064 1.00 58.59 86 LEU A C 1
ATOM 640 O O . LEU A 1 86 ? -16.617 -6.001 12.313 1.00 58.59 86 LEU A O 1
ATOM 644 N N . LEU A 1 87 ? -18.075 -4.324 12.038 1.00 61.22 87 LEU A N 1
ATOM 645 C CA . LEU A 1 87 ? -19.271 -5.152 12.271 1.00 61.22 87 LEU A CA 1
ATOM 646 C C . LEU A 1 87 ? -19.444 -6.239 11.205 1.00 61.22 87 LEU A C 1
ATOM 648 O O . LEU A 1 87 ? -19.733 -7.381 11.541 1.00 61.22 87 LEU A O 1
ATOM 652 N N . THR A 1 88 ? -19.230 -5.900 9.933 1.00 60.62 88 THR A N 1
ATOM 653 C CA . THR A 1 88 ? -19.318 -6.873 8.831 1.00 60.62 88 THR A CA 1
ATOM 654 C C . THR A 1 88 ? -18.182 -7.897 8.890 1.00 60.62 88 THR A C 1
ATOM 656 O O . THR A 1 88 ? -18.421 -9.071 8.644 1.00 60.62 88 THR A O 1
ATOM 659 N N . GLY A 1 89 ? -16.970 -7.482 9.274 1.00 54.22 89 GLY A N 1
ATOM 660 C CA . GLY A 1 89 ? -15.820 -8.377 9.449 1.00 54.22 89 GLY A CA 1
ATOM 661 C C . GLY A 1 89 ? -15.870 -9.268 10.697 1.00 54.22 89 GLY A C 1
ATOM 662 O O . GLY A 1 89 ? -15.091 -10.204 10.786 1.00 54.22 89 GLY A O 1
ATOM 663 N N . VAL A 1 90 ? -16.755 -8.985 11.660 1.00 52.44 90 VAL A N 1
ATOM 664 C CA . VAL A 1 90 ? -17.030 -9.856 12.823 1.00 52.44 90 VAL A CA 1
ATOM 665 C C . VAL A 1 90 ? -18.197 -10.816 12.550 1.00 52.44 90 VAL A C 1
ATOM 667 O O . VAL A 1 90 ? -18.312 -11.839 13.219 1.00 52.44 90 VAL A O 1
ATOM 670 N N . LEU A 1 91 ? -19.078 -10.484 11.599 1.00 60.09 91 LEU A N 1
ATOM 671 C CA . LEU A 1 91 ? -20.253 -11.290 11.246 1.00 60.09 91 LEU A CA 1
ATOM 672 C C . LEU A 1 91 ? -19.974 -12.333 10.142 1.00 60.09 91 LEU A C 1
ATOM 674 O O . LEU A 1 91 ? -20.775 -13.250 9.971 1.00 60.09 91 LEU A O 1
ATOM 678 N N . LEU A 1 92 ? -18.876 -12.175 9.398 1.00 48.94 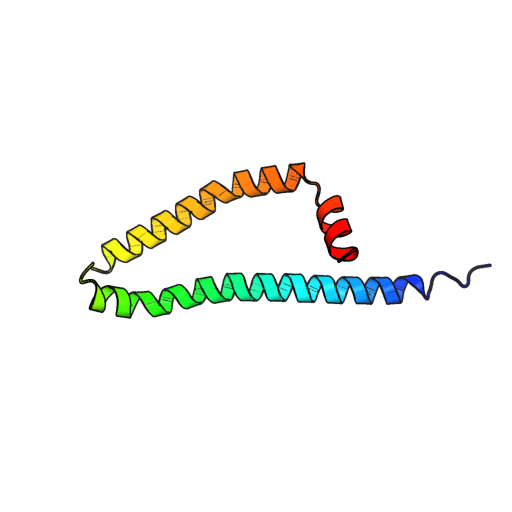92 LEU A N 1
ATOM 679 C CA . LEU A 1 92 ? -18.337 -13.133 8.420 1.00 48.94 92 LEU A CA 1
ATOM 680 C C . LEU A 1 92 ? -17.278 -14.025 9.071 1.00 48.94 92 LEU A C 1
ATOM 682 O O . LEU A 1 92 ? -17.294 -15.239 8.773 1.00 48.94 92 LEU A O 1
#